Protein AF-A0A954EWL5-F1 (afdb_monomer_lite)

Structure (mmCIF, N/CA/C/O backbone):
data_AF-A0A954EWL5-F1
#
_entry.id   AF-A0A954EWL5-F1
#
loop_
_atom_site.group_PDB
_atom_site.id
_atom_site.type_symbol
_atom_site.label_atom_id
_atom_site.label_alt_id
_atom_site.label_comp_id
_atom_site.label_asym_id
_atom_site.label_entity_id
_atom_site.label_seq_id
_atom_site.pdbx_PDB_ins_code
_atom_site.Cartn_x
_atom_site.Cartn_y
_atom_site.Cartn_z
_atom_site.occupancy
_atom_site.B_iso_or_equiv
_atom_site.auth_seq_id
_atom_site.auth_comp_id
_atom_site.auth_asym_id
_atom_site.auth_atom_id
_atom_site.pdbx_PDB_model_num
ATOM 1 N N . MET A 1 1 ? 33.606 3.232 67.468 1.00 38.31 1 MET A N 1
ATOM 2 C CA . MET A 1 1 ? 33.452 1.961 66.726 1.00 38.31 1 MET A CA 1
ATOM 3 C C . MET A 1 1 ? 32.359 2.188 65.695 1.00 38.31 1 MET A C 1
ATOM 5 O O . MET A 1 1 ? 31.249 2.487 66.095 1.00 38.31 1 MET A O 1
ATOM 9 N N . SER A 1 2 ? 32.709 2.458 64.433 1.00 36.97 2 SER A N 1
ATOM 10 C CA . SER A 1 2 ? 32.830 1.455 63.351 1.00 36.97 2 SER A CA 1
ATOM 11 C C . SER A 1 2 ? 31.542 0.615 63.267 1.00 36.97 2 SER A C 1
ATOM 13 O O . SER A 1 2 ? 31.191 -0.021 64.249 1.00 36.97 2 SER A O 1
ATOM 15 N N . VAL A 1 3 ? 30.771 0.574 62.179 1.00 39.38 3 VAL A N 1
ATOM 16 C CA . VAL A 1 3 ? 31.212 0.419 60.788 1.00 39.38 3 VAL A CA 1
ATOM 17 C C . VAL A 1 3 ? 30.106 0.894 59.829 1.00 39.38 3 VAL A C 1
ATOM 19 O O . VAL A 1 3 ? 28.942 0.526 59.979 1.00 39.38 3 VAL A O 1
ATOM 22 N N . PHE A 1 4 ? 30.490 1.680 58.822 1.00 39.47 4 PHE A N 1
ATOM 23 C CA . PHE A 1 4 ? 29.713 1.992 57.619 1.00 39.47 4 PHE A CA 1
ATOM 24 C C . PHE A 1 4 ? 29.451 0.699 56.825 1.00 39.47 4 PHE A C 1
ATOM 26 O O . PHE A 1 4 ? 30.395 -0.015 56.489 1.00 39.47 4 PHE A O 1
ATOM 33 N N . ARG A 1 5 ? 28.193 0.394 56.484 1.00 40.47 5 ARG A N 1
ATOM 34 C CA . ARG A 1 5 ? 27.853 -0.675 55.530 1.00 40.47 5 ARG A CA 1
ATOM 35 C C . ARG A 1 5 ? 27.590 -0.064 54.155 1.00 40.47 5 ARG A C 1
ATOM 37 O O . ARG A 1 5 ? 26.497 0.410 53.874 1.00 40.47 5 ARG A O 1
ATOM 44 N N . PHE A 1 6 ? 28.626 -0.079 53.319 1.00 37.81 6 PHE A N 1
ATOM 45 C CA . PHE A 1 6 ? 28.537 0.110 51.873 1.00 37.81 6 PHE A CA 1
ATOM 46 C C . PHE A 1 6 ? 27.836 -1.112 51.264 1.00 37.81 6 PHE A C 1
ATOM 48 O O . PHE A 1 6 ? 28.358 -2.223 51.348 1.00 37.81 6 PHE A O 1
ATOM 55 N N . LEU A 1 7 ? 26.660 -0.920 50.666 1.00 38.25 7 LEU A N 1
ATOM 56 C CA . LEU A 1 7 ? 26.010 -1.943 49.851 1.00 38.25 7 LEU A CA 1
ATOM 57 C C . LEU A 1 7 ? 26.404 -1.695 48.389 1.00 38.25 7 LEU A C 1
ATOM 59 O O . LEU A 1 7 ? 25.938 -0.756 47.748 1.00 38.25 7 LEU A O 1
ATOM 63 N N . LEU A 1 8 ? 27.336 -2.512 47.905 1.00 35.00 8 LEU A N 1
ATOM 64 C CA . LEU A 1 8 ? 27.836 -2.528 46.535 1.00 35.00 8 LEU A CA 1
ATOM 65 C C . LEU A 1 8 ? 26.729 -3.057 45.604 1.00 35.00 8 LEU A C 1
ATOM 67 O O . LEU A 1 8 ? 26.468 -4.258 45.567 1.00 35.00 8 LEU A O 1
ATOM 71 N N . ALA A 1 9 ? 26.061 -2.172 44.866 1.00 39.56 9 ALA A N 1
ATOM 72 C CA . ALA A 1 9 ? 25.123 -2.557 43.815 1.00 39.56 9 ALA A CA 1
ATOM 73 C C . ALA A 1 9 ? 25.903 -2.994 42.563 1.00 39.56 9 ALA A C 1
ATOM 75 O O . ALA A 1 9 ? 26.303 -2.175 41.737 1.00 39.56 9 ALA A O 1
ATOM 76 N N . LEU A 1 10 ? 26.136 -4.301 42.433 1.00 36.88 10 LEU A N 1
ATOM 77 C CA . LEU A 1 10 ? 26.653 -4.925 41.219 1.00 36.88 10 LEU A CA 1
ATOM 78 C C . LEU A 1 10 ? 25.498 -5.047 40.208 1.00 36.88 10 LEU A C 1
ATOM 80 O O . LEU A 1 10 ? 24.763 -6.032 40.217 1.00 36.88 10 LEU A O 1
ATOM 84 N N . THR A 1 11 ? 25.296 -4.037 39.360 1.00 38.88 11 THR A N 1
ATOM 85 C CA . THR A 1 11 ? 24.402 -4.163 38.198 1.00 38.88 11 THR A CA 1
ATOM 86 C C . THR A 1 11 ? 25.227 -4.556 36.981 1.00 38.88 11 THR A C 1
ATOM 88 O O . THR A 1 11 ? 26.108 -3.838 36.515 1.00 38.88 11 THR A O 1
ATOM 91 N N . VAL A 1 12 ? 24.973 -5.780 36.528 1.00 39.38 12 VAL A N 1
ATOM 92 C CA . VAL A 1 12 ? 25.572 -6.391 35.349 1.00 39.38 12 VAL A CA 1
ATOM 93 C C . VAL A 1 12 ? 25.108 -5.630 34.107 1.00 39.38 12 VAL A C 1
ATOM 95 O O . VAL A 1 12 ? 23.917 -5.447 33.872 1.00 39.38 12 VAL A O 1
ATOM 98 N N . VAL A 1 13 ? 26.089 -5.190 33.326 1.00 39.03 13 VAL A N 1
ATOM 99 C CA . VAL A 1 13 ? 25.951 -4.573 32.008 1.00 39.03 13 VAL A CA 1
ATOM 100 C C . VAL A 1 13 ? 25.242 -5.546 31.062 1.00 39.03 13 VAL A C 1
ATOM 102 O O . VAL A 1 13 ? 25.772 -6.616 30.771 1.00 39.03 13 VAL A O 1
ATOM 105 N N . VAL A 1 14 ? 24.069 -5.170 30.546 1.00 39.41 14 VAL A N 1
ATOM 106 C CA . VAL A 1 14 ? 23.468 -5.816 29.371 1.00 39.41 14 VAL A CA 1
ATOM 107 C C . VAL A 1 14 ? 23.827 -4.956 28.160 1.00 39.41 14 VAL A C 1
ATOM 109 O O . VAL A 1 14 ? 23.286 -3.856 28.028 1.00 39.41 14 VAL A O 1
ATOM 112 N N . PRO A 1 15 ? 24.746 -5.385 27.279 1.00 39.69 15 PRO A N 1
ATOM 113 C CA . PRO A 1 15 ? 24.968 -4.667 26.039 1.00 39.69 15 PRO A CA 1
ATOM 114 C C . PRO A 1 15 ? 23.748 -4.886 25.140 1.00 39.69 15 PRO A C 1
ATOM 116 O O . PRO A 1 15 ? 23.416 -6.011 24.771 1.00 39.69 15 PRO A O 1
ATOM 119 N N . VAL A 1 16 ? 23.072 -3.791 24.798 1.00 42.00 16 VAL A N 1
ATOM 120 C CA . VAL A 1 16 ? 22.072 -3.745 23.730 1.00 42.00 16 VAL A CA 1
ATOM 121 C C . VAL A 1 16 ? 22.793 -4.073 22.427 1.00 42.00 16 VAL A C 1
ATOM 123 O O . VAL A 1 16 ? 23.507 -3.244 21.865 1.00 42.00 16 VAL A O 1
ATOM 126 N N . ILE A 1 17 ? 22.635 -5.305 21.953 1.00 39.88 17 ILE A N 1
ATOM 127 C CA . ILE A 1 17 ? 23.117 -5.717 20.639 1.00 39.88 17 ILE A CA 1
ATOM 128 C C . ILE A 1 17 ? 22.104 -5.200 19.610 1.00 39.88 17 ILE A C 1
ATOM 130 O O . ILE A 1 17 ? 21.163 -5.894 19.240 1.00 39.88 17 ILE A O 1
ATOM 134 N N . HIS A 1 18 ? 22.285 -3.962 19.146 1.00 40.22 18 HIS A N 1
ATOM 135 C CA . HIS A 1 18 ? 21.709 -3.532 17.873 1.00 40.22 18 HIS A CA 1
ATOM 136 C C . HIS A 1 18 ? 22.476 -4.256 16.758 1.00 40.22 18 HIS A C 1
ATOM 138 O O . HIS A 1 18 ? 23.594 -3.886 16.409 1.00 40.22 18 HIS A O 1
ATOM 144 N N . SER A 1 19 ? 21.902 -5.339 16.236 1.00 43.75 19 SER A N 1
ATOM 145 C CA . SER A 1 19 ? 22.388 -6.029 15.039 1.00 43.75 19 SER A CA 1
ATOM 146 C C . SER A 1 19 ? 21.340 -5.935 13.940 1.00 43.75 19 SER A C 1
ATOM 148 O O . SER A 1 19 ? 20.528 -6.832 13.757 1.00 43.75 19 SER A O 1
ATOM 150 N N . SER A 1 20 ? 21.397 -4.850 13.177 1.00 42.56 20 SER A N 1
ATOM 151 C CA . SER A 1 20 ? 20.846 -4.771 11.824 1.00 42.56 20 SER A CA 1
ATOM 152 C C . SER A 1 20 ? 21.977 -4.464 10.848 1.00 42.56 20 SER A C 1
ATOM 154 O O . SER A 1 20 ? 21.928 -3.544 10.040 1.00 42.56 20 SER A O 1
ATOM 156 N N . ASN A 1 21 ? 23.015 -5.303 10.885 1.00 39.09 21 ASN A N 1
ATOM 157 C CA . ASN A 1 21 ? 23.782 -5.547 9.676 1.00 39.09 21 ASN A CA 1
ATOM 158 C C . ASN A 1 21 ? 22.852 -6.310 8.730 1.00 39.09 21 ASN A C 1
ATOM 160 O O . ASN A 1 21 ? 22.846 -7.542 8.716 1.00 39.09 21 ASN A O 1
ATOM 164 N N . VAL A 1 22 ? 22.084 -5.591 7.907 1.00 44.62 22 VAL A N 1
ATOM 165 C CA . VAL A 1 22 ? 21.745 -6.122 6.587 1.00 44.62 22 VAL A CA 1
ATOM 166 C C . VAL A 1 22 ? 23.073 -6.164 5.852 1.00 44.62 22 VAL A C 1
ATOM 168 O O . VAL A 1 22 ? 23.469 -5.246 5.138 1.00 44.62 22 VAL A O 1
ATOM 171 N N . ALA A 1 23 ? 23.820 -7.235 6.113 1.00 35.97 23 ALA A N 1
ATOM 172 C CA . ALA A 1 23 ? 24.853 -7.675 5.221 1.00 35.97 23 ALA A CA 1
ATOM 173 C C . ALA A 1 23 ? 24.125 -7.897 3.901 1.00 35.97 23 ALA A C 1
ATOM 175 O O . ALA A 1 23 ? 23.477 -8.924 3.695 1.00 35.97 23 ALA A O 1
ATOM 176 N N . VAL A 1 24 ? 24.205 -6.903 3.011 1.00 39.81 24 VAL A N 1
ATOM 177 C CA . VAL A 1 24 ? 24.156 -7.157 1.581 1.00 39.81 24 VAL A CA 1
ATOM 178 C C . VAL A 1 24 ? 25.103 -8.323 1.430 1.00 39.81 24 VAL A C 1
ATOM 180 O O . VAL A 1 24 ? 26.304 -8.172 1.666 1.00 39.81 24 VAL A O 1
ATOM 183 N N . ALA A 1 25 ? 24.547 -9.508 1.185 1.00 40.38 25 ALA A N 1
ATOM 184 C CA . ALA A 1 25 ? 25.331 -10.676 0.892 1.00 40.38 25 ALA A CA 1
ATOM 185 C C . ALA A 1 25 ? 26.077 -10.312 -0.387 1.00 40.38 25 ALA A C 1
ATOM 187 O O . ALA A 1 25 ? 25.602 -10.530 -1.501 1.00 40.38 25 ALA A O 1
ATOM 188 N N . GLN A 1 26 ? 27.253 -9.705 -0.226 1.00 43.16 26 GLN A N 1
ATOM 189 C CA . GLN A 1 26 ? 28.307 -9.793 -1.192 1.00 43.16 26 GLN A CA 1
ATOM 190 C C . GLN A 1 26 ? 28.473 -11.292 -1.305 1.00 43.16 26 GLN A C 1
ATOM 192 O O . GLN A 1 26 ? 29.058 -11.936 -0.432 1.00 43.16 26 GLN A O 1
ATOM 197 N N . ARG A 1 27 ? 27.857 -11.876 -2.339 1.00 39.66 27 ARG A N 1
ATOM 198 C CA . ARG A 1 27 ? 28.294 -13.159 -2.849 1.00 39.66 27 ARG A CA 1
ATOM 199 C C . ARG A 1 27 ? 29.772 -12.935 -3.079 1.00 39.66 27 ARG A C 1
ATOM 201 O O . ARG A 1 27 ? 30.163 -12.355 -4.089 1.00 39.66 27 ARG A O 1
ATOM 208 N N . LYS A 1 28 ? 30.576 -13.332 -2.093 1.00 35.03 28 LYS A N 1
ATOM 209 C CA . LYS A 1 28 ? 31.993 -13.570 -2.247 1.00 35.03 28 LYS A CA 1
ATOM 210 C C . LYS A 1 28 ? 32.006 -14.464 -3.465 1.00 35.03 28 LYS A C 1
ATOM 212 O O . LYS A 1 28 ? 31.509 -15.589 -3.385 1.00 35.03 28 LYS A O 1
ATOM 217 N N . ARG A 1 29 ? 32.382 -13.906 -4.624 1.00 43.81 29 ARG A N 1
ATOM 218 C CA . ARG A 1 29 ? 32.613 -14.691 -5.829 1.00 43.81 29 ARG A CA 1
ATOM 219 C C . ARG A 1 29 ? 33.608 -15.715 -5.342 1.00 43.81 29 ARG A C 1
ATOM 221 O O . ARG A 1 29 ? 34.757 -15.378 -5.070 1.00 43.81 29 ARG A O 1
ATOM 228 N N . GLN A 1 30 ? 33.116 -16.918 -5.085 1.00 42.97 30 GLN A N 1
ATOM 229 C CA . GLN A 1 30 ? 33.975 -18.037 -4.832 1.00 42.97 30 GLN A CA 1
ATOM 230 C C . GLN A 1 30 ? 34.731 -18.145 -6.143 1.00 42.97 30 GLN A C 1
ATOM 232 O O . GLN A 1 30 ? 34.193 -18.598 -7.149 1.00 42.97 30 GLN A O 1
ATOM 237 N N . THR A 1 31 ? 35.971 -17.670 -6.148 1.00 40.66 31 THR A N 1
ATOM 238 C CA . THR A 1 31 ? 37.003 -18.082 -7.090 1.00 40.66 31 THR A CA 1
ATOM 239 C C . THR A 1 31 ? 37.344 -19.542 -6.787 1.00 40.66 31 THR A C 1
ATOM 241 O O . THR A 1 31 ? 38.492 -19.909 -6.579 1.00 40.66 31 THR A O 1
ATOM 244 N N . GLY A 1 32 ? 36.315 -20.388 -6.708 1.00 38.72 32 GLY A N 1
ATOM 245 C CA . GLY A 1 32 ? 36.441 -21.801 -6.954 1.00 38.72 32 GLY A CA 1
ATOM 246 C C . GLY A 1 32 ? 36.646 -21.893 -8.449 1.00 38.72 32 GLY A C 1
ATOM 247 O O . GLY A 1 32 ? 35.779 -21.489 -9.224 1.00 38.72 32 GLY A O 1
ATOM 248 N N . GLN A 1 33 ? 37.831 -22.336 -8.846 1.00 51.81 33 GLN A N 1
ATOM 249 C CA . GLN A 1 33 ? 38.104 -22.742 -10.210 1.00 51.81 33 GLN A CA 1
ATOM 250 C C . GLN A 1 33 ? 37.061 -23.801 -10.577 1.00 51.81 33 GLN A C 1
ATOM 252 O O . GLN A 1 33 ? 37.210 -24.975 -10.250 1.00 51.81 33 GLN A O 1
ATOM 257 N N . SER A 1 34 ? 35.965 -23.384 -11.212 1.00 43.47 34 SER A N 1
ATOM 258 C CA . SER A 1 34 ? 35.072 -24.320 -11.869 1.00 43.47 34 SER A CA 1
ATOM 259 C C . SER A 1 34 ? 35.822 -24.753 -13.116 1.00 43.47 34 SER A C 1
ATOM 261 O O . SER A 1 34 ? 35.790 -24.095 -14.155 1.00 43.47 34 SER A O 1
ATOM 263 N N . GLN A 1 35 ? 36.619 -25.806 -12.957 1.00 57.75 35 GLN A N 1
ATOM 264 C CA . GLN A 1 35 ? 37.215 -26.529 -14.061 1.00 57.75 35 GLN A CA 1
ATOM 265 C C . GLN A 1 35 ? 36.080 -27.163 -14.863 1.00 57.75 35 GLN A C 1
ATOM 267 O O . GLN A 1 35 ? 35.727 -28.324 -14.694 1.00 57.75 35 GLN A O 1
ATOM 272 N N . VAL A 1 36 ? 35.498 -26.371 -15.753 1.00 51.56 36 VAL A N 1
ATOM 273 C CA . VAL A 1 36 ? 34.835 -26.871 -16.946 1.00 51.56 36 VAL A CA 1
ATOM 274 C C . VAL A 1 36 ? 35.488 -26.157 -18.117 1.00 51.56 36 VAL A C 1
ATOM 276 O O . VAL A 1 36 ? 34.883 -25.349 -18.813 1.00 51.56 36 VAL A O 1
ATOM 279 N N . ALA A 1 37 ? 36.759 -26.476 -18.356 1.00 57.00 37 ALA A N 1
ATOM 280 C CA . ALA A 1 37 ? 37.311 -26.358 -19.695 1.00 57.00 37 ALA A CA 1
ATOM 281 C C . ALA A 1 37 ? 36.684 -27.469 -20.558 1.00 57.00 37 ALA A C 1
ATOM 283 O O . ALA A 1 37 ? 37.342 -28.432 -20.933 1.00 57.00 37 ALA A O 1
ATOM 284 N N . LYS A 1 38 ? 35.375 -27.388 -20.826 1.00 60.81 38 LYS A N 1
ATOM 285 C CA . LYS A 1 38 ? 34.765 -28.154 -21.915 1.00 60.81 38 LYS A CA 1
ATOM 286 C C . LYS A 1 38 ? 34.811 -27.270 -23.144 1.00 60.81 38 LYS A C 1
ATOM 288 O O . LYS A 1 38 ? 33.889 -26.496 -23.346 1.00 60.81 38 LYS A O 1
ATOM 293 N N . ASN A 1 39 ? 35.915 -27.372 -23.886 1.00 65.19 39 ASN A N 1
ATOM 294 C CA . ASN A 1 39 ? 36.084 -26.950 -25.280 1.00 65.19 39 ASN A CA 1
ATOM 295 C C . ASN A 1 39 ? 35.117 -25.845 -25.728 1.00 65.19 39 ASN A C 1
ATOM 297 O O . ASN A 1 39 ? 34.190 -26.096 -26.497 1.00 65.19 39 ASN A O 1
ATOM 301 N N . LEU A 1 40 ? 35.327 -24.627 -25.226 1.00 64.25 40 LEU A N 1
ATOM 302 C CA . LEU A 1 40 ? 34.698 -23.462 -25.834 1.00 64.25 40 LEU A CA 1
ATOM 303 C C . LEU A 1 40 ? 35.391 -23.215 -27.186 1.00 64.25 40 LEU A C 1
ATOM 305 O O . LEU A 1 40 ? 36.623 -23.248 -27.233 1.00 64.25 40 LEU A O 1
ATOM 309 N N . PRO A 1 41 ? 34.638 -22.995 -28.277 1.00 70.62 41 PRO A N 1
ATOM 310 C CA . PRO A 1 41 ? 35.222 -22.634 -29.564 1.00 70.62 41 PRO A CA 1
ATOM 311 C C . PRO A 1 41 ? 35.959 -21.289 -29.468 1.00 70.62 41 PRO A C 1
ATOM 313 O O . PRO A 1 41 ? 35.546 -20.398 -28.726 1.00 70.62 41 PRO A O 1
ATOM 316 N N . ASP A 1 42 ? 37.062 -21.151 -30.205 1.00 74.12 42 ASP A N 1
ATOM 317 C CA . ASP A 1 42 ? 37.849 -19.916 -30.273 1.00 74.12 42 ASP A CA 1
ATOM 318 C C . ASP A 1 42 ? 37.075 -18.847 -31.067 1.00 74.12 42 ASP A C 1
ATOM 320 O O . ASP A 1 42 ? 36.631 -19.107 -32.182 1.00 74.12 42 ASP A O 1
ATOM 324 N N . LEU A 1 43 ? 36.869 -17.658 -30.487 1.00 76.00 43 LEU A N 1
ATOM 325 C CA . LEU A 1 43 ? 35.977 -16.611 -31.020 1.00 76.00 43 LEU A CA 1
ATOM 326 C C . LEU A 1 43 ? 36.766 -15.416 -31.570 1.00 76.00 43 LEU A C 1
ATOM 328 O O . LEU A 1 43 ? 36.563 -14.270 -31.149 1.00 76.00 43 LEU A O 1
ATOM 332 N N . LYS A 1 44 ? 37.705 -15.681 -32.480 1.00 79.62 44 LYS A N 1
ATOM 333 C CA . LYS A 1 44 ? 38.584 -14.648 -33.053 1.00 79.62 44 LYS A CA 1
ATOM 334 C C . LYS A 1 44 ? 37.871 -13.791 -34.088 1.00 79.62 44 LYS A C 1
ATOM 336 O O . LYS A 1 44 ? 38.115 -12.586 -34.145 1.00 79.62 44 LYS A O 1
ATOM 341 N N . THR A 1 45 ? 36.978 -14.388 -34.872 1.00 88.88 45 THR A N 1
ATOM 342 C CA . THR A 1 45 ? 36.270 -13.690 -35.948 1.00 88.88 45 THR A CA 1
ATOM 343 C C . THR A 1 45 ? 34.831 -13.322 -35.549 1.00 88.88 45 THR A C 1
ATOM 345 O O . THR A 1 45 ? 34.253 -13.930 -34.638 1.00 88.88 45 THR A O 1
ATOM 348 N N . PRO A 1 46 ? 34.221 -12.296 -36.174 1.00 82.75 46 PRO A N 1
ATOM 349 C CA . PRO A 1 46 ? 32.789 -12.018 -36.039 1.00 82.75 46 PRO A CA 1
ATOM 350 C C . PRO A 1 46 ? 31.903 -13.226 -36.382 1.00 82.75 46 PRO A C 1
ATOM 352 O O . PRO A 1 46 ? 30.870 -13.437 -35.747 1.00 82.75 46 PRO A O 1
ATOM 355 N N . GLU A 1 47 ? 32.326 -14.046 -37.337 1.00 84.25 47 GLU A N 1
ATOM 356 C CA . GLU A 1 47 ? 31.620 -15.235 -37.807 1.00 84.25 47 GLU A CA 1
ATOM 357 C C . GLU A 1 47 ? 31.584 -16.325 -36.730 1.00 84.25 47 GLU A C 1
ATOM 359 O O . GLU A 1 47 ? 30.527 -16.909 -36.474 1.00 84.25 47 GLU A O 1
ATOM 364 N N . ASP A 1 48 ? 32.700 -16.539 -36.029 1.00 84.56 48 ASP A N 1
ATOM 365 C CA . ASP A 1 48 ? 32.784 -17.493 -34.916 1.00 84.56 48 ASP A CA 1
ATOM 366 C C . ASP A 1 48 ? 31.826 -17.105 -33.786 1.00 84.56 48 ASP A C 1
ATOM 368 O O . ASP A 1 48 ? 31.149 -17.955 -33.202 1.00 84.56 48 ASP A O 1
ATOM 372 N N . LYS A 1 49 ? 31.701 -15.799 -33.514 1.00 82.62 49 LYS A N 1
ATOM 373 C CA . LYS A 1 49 ? 30.746 -15.272 -32.528 1.00 82.62 49 LYS A CA 1
ATOM 374 C C . LYS A 1 49 ? 29.310 -15.566 -32.944 1.00 82.62 49 LYS A C 1
ATOM 376 O O . LYS A 1 49 ? 28.524 -16.007 -32.111 1.00 82.62 49 LYS A O 1
ATOM 381 N N . MET A 1 50 ? 28.970 -15.375 -34.218 1.00 83.88 50 MET A N 1
ATOM 382 C CA . MET A 1 50 ? 27.631 -15.676 -34.732 1.00 83.88 50 MET A CA 1
ATOM 383 C C . MET A 1 50 ? 27.310 -17.172 -34.651 1.00 83.88 50 MET A C 1
ATOM 385 O O . MET A 1 50 ? 26.222 -17.540 -34.210 1.00 83.88 50 MET A O 1
ATOM 389 N N . ARG A 1 51 ? 28.270 -18.041 -34.988 1.00 84.69 51 ARG A N 1
ATOM 390 C CA . ARG A 1 51 ? 28.135 -19.501 -34.859 1.00 84.69 51 ARG A CA 1
ATOM 391 C C . ARG A 1 51 ? 27.976 -19.954 -33.415 1.00 84.69 51 ARG A C 1
ATOM 393 O O . ARG A 1 51 ? 27.185 -20.847 -33.123 1.00 84.69 51 ARG A O 1
ATOM 400 N N . PHE A 1 52 ? 28.697 -19.323 -32.501 1.00 83.62 52 PHE A N 1
ATOM 401 C CA . PHE A 1 52 ? 28.576 -19.610 -31.081 1.00 83.62 52 PHE A CA 1
ATOM 402 C C . PHE A 1 52 ? 27.236 -19.137 -30.508 1.00 83.62 52 PHE A C 1
ATOM 404 O O . PHE A 1 52 ? 26.603 -19.874 -29.756 1.00 83.62 52 PHE A O 1
ATOM 411 N N . LEU A 1 53 ? 26.752 -17.960 -30.916 1.00 83.56 53 LEU A N 1
ATOM 412 C CA . LEU A 1 53 ? 25.409 -17.485 -30.568 1.00 83.56 53 LEU A CA 1
ATOM 413 C C . LEU A 1 53 ? 24.319 -18.420 -31.103 1.00 83.56 53 LEU A C 1
ATOM 415 O O . LEU A 1 53 ? 23.349 -18.696 -30.400 1.00 83.56 53 LEU A O 1
ATOM 419 N N . GLU A 1 54 ? 24.492 -18.937 -32.318 1.00 82.44 54 GLU A N 1
ATOM 420 C CA . GLU A 1 54 ? 23.606 -19.935 -32.914 1.00 82.44 54 GLU A CA 1
ATOM 421 C C . GLU A 1 54 ? 23.601 -21.236 -32.088 1.00 82.44 54 GLU A C 1
ATOM 423 O O . GLU A 1 54 ? 22.537 -21.699 -31.676 1.00 82.44 54 GLU A O 1
ATOM 428 N N . MET A 1 55 ? 24.777 -21.772 -31.743 1.00 83.31 55 MET A N 1
ATOM 429 C CA . MET A 1 55 ? 24.924 -22.960 -30.889 1.00 83.31 55 MET A CA 1
ATOM 430 C C . MET A 1 55 ? 24.265 -22.773 -29.518 1.00 83.31 55 MET A C 1
ATOM 432 O O . MET A 1 55 ? 23.498 -23.624 -29.065 1.00 83.31 55 MET A O 1
ATOM 436 N N . ILE A 1 56 ? 24.521 -21.632 -28.878 1.00 82.56 56 ILE A N 1
ATOM 437 C CA . ILE A 1 56 ? 23.917 -21.254 -27.605 1.00 82.56 56 ILE A CA 1
ATOM 438 C C . ILE A 1 56 ? 22.388 -21.229 -27.729 1.00 82.56 56 ILE A C 1
ATOM 440 O O . ILE A 1 56 ? 21.704 -21.849 -26.914 1.00 82.56 56 ILE A O 1
ATOM 444 N N . ARG A 1 57 ? 21.850 -20.576 -28.768 1.00 79.50 57 ARG A N 1
ATOM 445 C CA . ARG A 1 57 ? 20.405 -20.476 -29.024 1.00 79.50 57 ARG A CA 1
ATOM 446 C C . ARG A 1 57 ? 19.746 -21.849 -29.164 1.00 79.50 57 ARG A C 1
ATOM 448 O O . ARG A 1 57 ? 18.649 -22.028 -28.644 1.00 79.50 57 ARG A O 1
ATOM 455 N N . TYR A 1 58 ? 20.404 -22.801 -29.826 1.00 80.44 58 TYR A N 1
ATOM 456 C CA . TYR A 1 58 ? 19.905 -24.175 -29.963 1.00 80.44 58 TYR A CA 1
ATOM 457 C C . TYR A 1 58 ? 20.024 -24.998 -28.673 1.00 80.44 58 TYR A C 1
ATOM 459 O O . TYR A 1 58 ? 19.185 -25.857 -28.420 1.00 80.44 58 TYR A O 1
ATOM 467 N N . SER A 1 59 ? 21.050 -24.746 -27.855 1.00 80.06 59 SER A N 1
ATOM 468 C CA . SER A 1 59 ? 21.308 -25.502 -26.619 1.00 80.06 59 SER A CA 1
ATOM 469 C C . SER A 1 59 ? 20.566 -24.988 -25.384 1.00 80.06 59 SER A C 1
ATOM 471 O O . SER A 1 59 ? 20.531 -25.681 -24.366 1.00 80.06 59 SER A O 1
ATOM 473 N N . PHE A 1 60 ? 19.998 -23.779 -25.434 1.00 71.25 60 PHE A N 1
ATOM 474 C CA . PHE A 1 60 ? 19.303 -23.225 -24.283 1.00 71.25 60 PHE A CA 1
ATOM 475 C C . PHE A 1 60 ? 18.030 -24.032 -24.008 1.00 71.25 60 PHE A C 1
ATOM 477 O O . PHE A 1 60 ? 17.135 -24.066 -24.858 1.00 71.25 60 PHE A O 1
ATOM 484 N N . PRO A 1 61 ? 17.875 -24.631 -22.812 1.00 70.62 61 PRO A N 1
ATOM 485 C CA . PRO A 1 61 ? 16.566 -25.088 -22.396 1.00 70.62 61 PRO A CA 1
ATOM 486 C C . PRO A 1 61 ? 15.677 -23.847 -22.324 1.00 70.62 61 PRO A C 1
ATOM 488 O O . PRO A 1 61 ? 15.895 -22.967 -21.489 1.00 70.62 61 PRO A O 1
ATOM 491 N N . ALA A 1 62 ? 14.691 -23.751 -23.218 1.00 66.38 62 ALA A N 1
ATOM 492 C CA . ALA A 1 62 ? 13.624 -22.774 -23.093 1.00 66.38 62 ALA A CA 1
ATOM 493 C C . ALA A 1 62 ? 12.877 -23.103 -21.798 1.00 66.38 62 ALA A C 1
ATOM 495 O O . ALA A 1 62 ? 11.974 -23.941 -21.772 1.00 66.38 62 ALA A O 1
ATOM 496 N N . MET A 1 63 ? 13.316 -22.497 -20.696 1.00 60.94 63 MET A N 1
ATOM 497 C CA . MET A 1 63 ? 12.664 -22.616 -19.408 1.00 60.94 63 MET A CA 1
ATOM 498 C C . MET A 1 63 ? 11.320 -21.920 -19.575 1.00 60.94 63 MET A C 1
ATOM 500 O O . MET A 1 63 ? 11.224 -20.697 -19.509 1.00 60.94 63 MET A O 1
ATOM 504 N N . ARG A 1 64 ? 10.283 -22.697 -19.904 1.00 59.22 64 ARG A N 1
ATOM 505 C CA . ARG A 1 64 ? 8.915 -22.196 -19.932 1.00 59.22 64 ARG A CA 1
ATOM 506 C C . ARG A 1 64 ? 8.585 -21.808 -18.501 1.00 59.22 64 ARG A C 1
ATOM 508 O O . ARG A 1 64 ? 8.242 -22.670 -17.693 1.00 59.22 64 ARG A O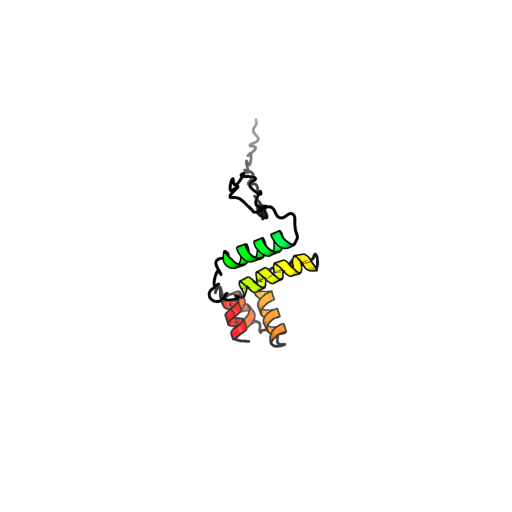 1
ATOM 515 N N . THR A 1 65 ? 8.728 -20.528 -18.176 1.00 63.47 65 THR A N 1
ATOM 516 C CA . THR A 1 65 ? 8.163 -19.989 -16.948 1.00 63.47 65 THR A CA 1
ATOM 517 C C . THR A 1 65 ? 6.656 -20.146 -17.117 1.00 63.47 65 THR A C 1
ATOM 519 O O . THR A 1 65 ? 6.026 -19.534 -17.980 1.00 63.47 65 THR A O 1
ATOM 522 N N . ARG A 1 66 ? 6.065 -21.110 -16.408 1.00 61.66 66 ARG A N 1
ATOM 523 C CA . ARG A 1 66 ? 4.608 -21.229 -16.386 1.00 61.66 66 ARG A CA 1
ATOM 524 C C . ARG A 1 66 ? 4.119 -19.982 -15.672 1.00 61.66 66 ARG A C 1
ATOM 526 O O . ARG A 1 66 ? 4.429 -19.855 -14.497 1.00 61.66 66 ARG A O 1
ATOM 533 N N . GLY A 1 67 ? 3.467 -19.087 -16.418 1.00 63.56 67 GLY A N 1
ATOM 534 C CA . GLY A 1 67 ? 2.823 -17.861 -15.946 1.00 63.56 67 GLY A CA 1
ATOM 535 C C . GLY A 1 67 ? 3.504 -17.247 -14.731 1.00 63.56 67 GLY A C 1
ATOM 536 O O . GLY A 1 67 ? 3.123 -17.562 -13.609 1.00 63.56 67 GLY A O 1
ATOM 537 N N . ALA A 1 68 ? 4.503 -16.387 -14.943 1.00 69.25 68 ALA A N 1
ATOM 538 C CA . ALA A 1 68 ? 4.999 -15.555 -13.856 1.00 69.25 68 ALA A CA 1
ATOM 539 C C . ALA A 1 68 ? 3.828 -14.688 -13.368 1.00 69.25 68 ALA A C 1
ATOM 541 O O . ALA A 1 68 ? 3.470 -13.703 -14.011 1.00 69.25 68 ALA A O 1
ATOM 542 N N . ALA A 1 69 ? 3.170 -15.118 -12.291 1.00 79.25 69 ALA A N 1
ATOM 543 C CA . ALA A 1 69 ? 2.161 -14.324 -11.621 1.00 79.25 69 ALA A CA 1
ATOM 544 C C . ALA A 1 69 ? 2.909 -13.173 -10.960 1.00 79.25 69 ALA A C 1
ATOM 546 O O . ALA A 1 69 ? 3.711 -13.394 -10.058 1.00 79.25 69 ALA A O 1
ATOM 547 N N . TYR A 1 70 ? 2.703 -11.967 -11.475 1.00 85.88 70 TYR A N 1
ATOM 548 C CA . TYR A 1 70 ? 3.282 -10.774 -10.885 1.00 85.88 70 TYR A CA 1
ATOM 549 C C . TYR A 1 70 ? 2.462 -10.433 -9.644 1.00 85.88 70 TYR A C 1
ATOM 551 O O . TYR A 1 70 ? 1.286 -10.085 -9.754 1.00 85.88 70 TYR A O 1
ATOM 559 N N . THR A 1 71 ? 3.048 -10.620 -8.466 1.00 91.12 71 THR A N 1
ATOM 560 C CA . THR A 1 71 ? 2.383 -10.329 -7.194 1.00 91.12 71 THR A CA 1
ATOM 561 C C . THR A 1 71 ? 2.658 -8.890 -6.762 1.00 91.12 71 THR A C 1
ATOM 563 O O . THR A 1 71 ? 3.613 -8.263 -7.225 1.00 91.12 71 THR A O 1
ATOM 566 N N . SER A 1 72 ? 1.867 -8.359 -5.826 1.00 88.69 72 SER A N 1
ATOM 567 C CA . SER A 1 72 ? 2.122 -7.032 -5.242 1.00 88.69 72 SER A CA 1
ATOM 568 C C . SER A 1 72 ? 3.519 -6.939 -4.617 1.00 88.69 72 SER A C 1
ATOM 570 O O . SER A 1 72 ? 4.198 -5.932 -4.764 1.00 88.69 72 SER A O 1
ATOM 572 N N . LYS A 1 73 ? 4.010 -8.035 -4.024 1.00 89.81 73 LYS A N 1
ATOM 573 C CA . LYS A 1 73 ? 5.362 -8.099 -3.457 1.00 89.81 73 LYS A CA 1
ATOM 574 C C . LYS A 1 73 ? 6.456 -7.941 -4.520 1.00 89.81 73 LYS A C 1
ATOM 576 O O . LYS A 1 73 ? 7.477 -7.311 -4.252 1.00 89.81 73 LYS A O 1
ATOM 581 N N . ASP A 1 74 ? 6.257 -8.504 -5.713 1.00 93.00 74 ASP A N 1
ATOM 582 C CA . ASP A 1 74 ? 7.213 -8.364 -6.819 1.00 93.00 74 ASP A CA 1
ATOM 583 C C . ASP A 1 74 ? 7.262 -6.915 -7.320 1.00 93.00 74 ASP A C 1
ATOM 585 O O . ASP A 1 74 ? 8.332 -6.396 -7.650 1.00 93.00 74 ASP A O 1
ATOM 589 N N . LEU A 1 75 ? 6.107 -6.241 -7.329 1.00 91.38 75 LEU A N 1
ATOM 590 C CA . LEU A 1 75 ? 6.005 -4.818 -7.638 1.00 91.38 75 LEU A CA 1
ATOM 591 C C . LEU A 1 75 ? 6.751 -3.962 -6.608 1.00 91.38 75 LEU A C 1
ATOM 593 O O . LEU A 1 75 ? 7.582 -3.145 -7.006 1.00 91.38 75 LEU A O 1
ATOM 597 N N . ASP A 1 76 ? 6.519 -4.186 -5.314 1.00 90.75 76 ASP A N 1
ATOM 598 C CA . ASP A 1 76 ? 7.178 -3.443 -4.233 1.00 90.75 76 ASP A CA 1
ATOM 599 C C . ASP A 1 76 ? 8.705 -3.597 -4.293 1.00 90.75 76 ASP A C 1
ATOM 601 O O . ASP A 1 76 ? 9.442 -2.609 -4.247 1.00 90.75 76 ASP A O 1
ATOM 605 N N . GLN A 1 77 ? 9.196 -4.824 -4.504 1.00 91.38 77 GLN A N 1
ATOM 606 C CA . GLN A 1 77 ? 10.630 -5.094 -4.638 1.00 91.38 77 GLN A CA 1
ATOM 607 C C . GLN A 1 77 ? 11.241 -4.389 -5.861 1.00 91.38 77 GLN A C 1
ATOM 609 O O . GLN A 1 77 ? 12.376 -3.891 -5.809 1.00 91.38 77 GLN A O 1
ATOM 614 N N . ALA A 1 78 ? 10.512 -4.349 -6.981 1.00 92.19 78 ALA A N 1
ATOM 615 C CA . ALA A 1 78 ? 10.948 -3.617 -8.160 1.00 92.19 78 ALA A CA 1
ATOM 616 C C . ALA A 1 78 ? 11.008 -2.110 -7.868 1.00 92.19 78 ALA A C 1
ATOM 618 O O . ALA A 1 78 ? 12.032 -1.484 -8.144 1.00 92.19 78 ALA A O 1
ATOM 619 N N . LEU A 1 79 ? 9.966 -1.536 -7.259 1.00 91.56 79 LEU A N 1
ATOM 620 C CA . LEU A 1 79 ? 9.916 -0.117 -6.899 1.00 91.56 79 LEU A CA 1
ATOM 621 C C . LEU A 1 79 ? 11.070 0.285 -5.980 1.00 91.56 79 LEU A C 1
ATOM 623 O O . LEU A 1 79 ? 11.783 1.240 -6.291 1.00 91.56 79 LEU A O 1
ATOM 627 N N . GLU A 1 80 ? 11.317 -0.471 -4.912 1.00 90.00 80 GLU A N 1
ATOM 628 C CA . GLU A 1 80 ? 12.431 -0.219 -3.994 1.00 90.00 80 GLU A CA 1
ATOM 629 C C . GLU A 1 80 ? 13.780 -0.225 -4.735 1.00 90.00 80 GLU A C 1
ATOM 631 O O . GLU A 1 80 ? 14.624 0.662 -4.555 1.00 90.00 80 GLU A O 1
ATOM 636 N N . THR A 1 81 ? 13.959 -1.177 -5.656 1.00 88.50 81 THR A N 1
ATOM 637 C CA . THR A 1 81 ? 15.165 -1.280 -6.486 1.00 88.50 81 THR A CA 1
ATOM 638 C C . THR A 1 81 ? 15.327 -0.082 -7.425 1.00 88.50 81 THR A C 1
ATOM 640 O O . THR A 1 81 ? 16.440 0.416 -7.599 1.00 88.50 81 THR A O 1
ATOM 643 N N . TYR A 1 82 ? 14.253 0.375 -8.068 1.00 90.12 82 TYR A N 1
ATOM 644 C CA . TYR A 1 82 ? 14.322 1.468 -9.038 1.00 90.12 82 TYR A CA 1
ATOM 645 C C . TYR A 1 82 ? 14.458 2.837 -8.369 1.00 90.12 82 TYR A C 1
ATOM 647 O O . TYR A 1 82 ? 15.301 3.626 -8.799 1.00 90.12 82 TYR A O 1
ATOM 655 N N . VAL A 1 83 ? 13.695 3.114 -7.308 1.00 89.62 83 VAL A N 1
ATOM 656 C CA . VAL A 1 83 ? 13.730 4.402 -6.594 1.00 89.62 83 VAL A CA 1
ATOM 657 C C . VAL A 1 83 ? 15.107 4.636 -5.982 1.00 89.62 83 VAL A C 1
ATOM 659 O O . VAL A 1 83 ? 15.731 5.659 -6.262 1.00 89.62 83 VAL A O 1
ATOM 662 N N . SER A 1 84 ? 15.638 3.650 -5.251 1.00 85.06 84 SER A N 1
ATOM 663 C CA . SER A 1 84 ? 16.965 3.758 -4.629 1.00 85.06 84 SER A CA 1
ATOM 664 C C . SER A 1 84 ? 18.079 4.037 -5.648 1.00 85.06 84 SER A C 1
ATOM 666 O O . SER A 1 84 ? 19.009 4.794 -5.364 1.00 85.06 84 SER A O 1
ATOM 668 N N . ARG A 1 85 ? 17.972 3.480 -6.864 1.00 86.31 85 ARG A N 1
ATOM 669 C CA . ARG A 1 85 ? 18.925 3.714 -7.961 1.00 86.31 85 ARG A CA 1
ATOM 670 C C . ARG A 1 85 ? 18.747 5.072 -8.636 1.00 86.31 85 ARG A C 1
ATOM 672 O O . ARG A 1 85 ? 19.743 5.672 -9.032 1.00 86.31 85 ARG A O 1
ATOM 679 N N . ALA A 1 86 ? 17.508 5.528 -8.816 1.00 88.88 86 ALA A N 1
ATOM 680 C CA . ALA A 1 86 ? 17.197 6.696 -9.635 1.00 88.88 86 ALA A CA 1
ATOM 681 C C . ALA A 1 86 ? 17.327 8.026 -8.879 1.00 88.88 86 ALA A C 1
ATOM 683 O O . ALA A 1 86 ? 17.817 8.998 -9.449 1.00 88.88 86 ALA A O 1
ATOM 684 N N . THR A 1 87 ? 16.902 8.091 -7.614 1.00 85.25 87 THR A N 1
ATOM 685 C CA . THR A 1 87 ? 16.724 9.376 -6.909 1.00 85.25 87 THR A CA 1
ATOM 686 C C . THR A 1 87 ? 17.750 9.639 -5.808 1.00 85.25 87 THR A C 1
ATOM 688 O O . THR A 1 87 ? 17.787 10.743 -5.274 1.00 85.25 87 THR A O 1
ATOM 691 N N . LYS A 1 88 ? 18.604 8.660 -5.465 1.00 84.25 88 LYS A N 1
ATOM 692 C CA . LYS A 1 88 ? 19.481 8.677 -4.269 1.00 84.25 88 LYS A CA 1
ATOM 693 C C . LYS A 1 88 ? 18.721 8.860 -2.943 1.00 84.25 88 LYS A C 1
ATOM 695 O O . LYS A 1 88 ? 19.350 9.053 -1.905 1.00 84.25 88 LYS A O 1
ATOM 700 N N . THR A 1 89 ? 17.392 8.806 -2.964 1.00 84.50 89 THR A N 1
ATOM 701 C CA . THR A 1 89 ? 16.535 8.882 -1.781 1.00 84.50 89 THR A CA 1
ATOM 702 C C . THR A 1 89 ? 16.187 7.458 -1.348 1.00 84.50 89 THR A C 1
ATOM 704 O O . THR A 1 89 ? 15.881 6.631 -2.214 1.00 84.50 89 THR A O 1
ATOM 707 N N . PRO A 1 90 ? 16.245 7.134 -0.044 1.00 83.62 90 PRO A N 1
ATOM 708 C CA . PRO A 1 90 ? 15.774 5.842 0.437 1.00 83.62 90 PRO A CA 1
ATOM 709 C C . PRO A 1 90 ? 14.275 5.680 0.165 1.00 83.62 90 PRO A C 1
ATOM 711 O O . PRO A 1 90 ? 13.534 6.660 0.061 1.00 83.62 90 PRO A O 1
ATOM 714 N N . PHE A 1 91 ? 13.838 4.428 0.045 1.00 86.62 91 PHE A N 1
ATOM 715 C CA . PHE A 1 91 ? 12.417 4.116 -0.038 1.00 86.62 91 PHE A CA 1
ATOM 716 C C . PHE A 1 91 ? 11.729 4.473 1.286 1.00 86.62 91 PHE A C 1
ATOM 718 O O . PHE A 1 91 ? 12.358 4.420 2.344 1.00 86.62 91 PHE A O 1
ATOM 725 N N . SER A 1 92 ? 10.459 4.877 1.225 1.00 88.75 92 SER A N 1
ATOM 726 C CA . SER A 1 92 ? 9.720 5.261 2.431 1.00 88.75 92 SER A CA 1
ATOM 727 C C . SER A 1 92 ? 9.551 4.067 3.363 1.00 88.75 92 SER A C 1
ATOM 729 O O . SER A 1 92 ? 9.259 2.959 2.916 1.00 88.75 92 SER A O 1
ATOM 731 N N . GLU A 1 93 ? 9.664 4.318 4.665 1.00 90.25 93 GLU A N 1
ATOM 732 C CA . GLU A 1 93 ? 9.328 3.324 5.679 1.00 90.25 93 GLU A CA 1
ATOM 733 C C . GLU A 1 93 ? 7.819 3.040 5.690 1.00 90.25 93 GLU A C 1
ATOM 735 O O . GLU A 1 93 ? 7.004 3.841 5.213 1.00 90.25 93 GLU A O 1
ATOM 740 N N . LEU A 1 94 ? 7.453 1.882 6.245 1.00 91.31 94 LEU A N 1
ATOM 741 C CA . LEU A 1 94 ? 6.060 1.525 6.480 1.00 91.31 94 LEU A CA 1
ATOM 742 C C . LEU A 1 94 ? 5.461 2.433 7.554 1.00 91.31 94 LEU A C 1
ATOM 744 O O . LEU A 1 94 ? 6.006 2.570 8.646 1.00 91.31 94 LEU A O 1
ATOM 748 N N . ILE A 1 95 ? 4.301 3.003 7.245 1.00 95.88 95 IL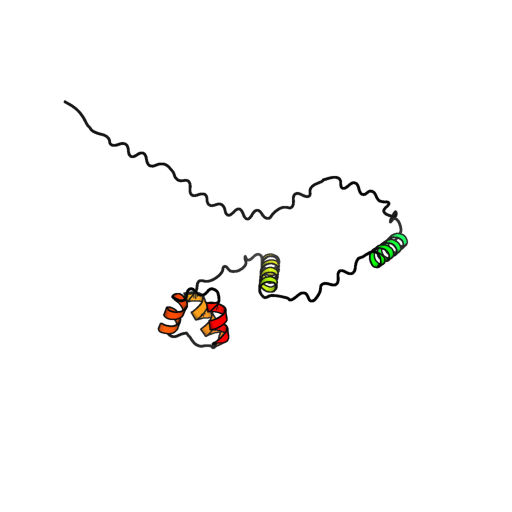E A N 1
ATOM 749 C CA . ILE A 1 95 ? 3.539 3.832 8.179 1.00 95.88 95 ILE A CA 1
ATOM 750 C C . ILE A 1 95 ? 2.742 2.977 9.169 1.00 95.88 95 ILE A C 1
ATOM 752 O O . ILE A 1 95 ? 2.346 1.844 8.863 1.00 95.88 95 ILE A O 1
ATOM 756 N N . ASP A 1 96 ? 2.468 3.547 10.339 1.00 97.00 96 ASP A N 1
ATOM 757 C CA . ASP A 1 96 ? 1.607 2.964 11.365 1.00 97.00 96 ASP A CA 1
ATOM 758 C C . ASP A 1 96 ? 0.125 2.940 10.939 1.00 97.00 96 ASP A C 1
ATOM 760 O O . ASP A 1 96 ? -0.269 3.516 9.922 1.00 97.00 96 ASP A O 1
ATOM 764 N N . ASP A 1 97 ? -0.704 2.241 11.714 1.00 97.69 97 ASP A N 1
ATOM 765 C CA . ASP A 1 97 ? -2.120 2.048 11.398 1.00 97.69 97 ASP A CA 1
ATOM 766 C C . ASP A 1 97 ? -2.962 3.327 11.518 1.00 97.69 97 ASP A C 1
ATOM 768 O O . ASP A 1 97 ? -3.894 3.500 10.732 1.00 97.69 97 ASP A O 1
ATOM 772 N N . GLU A 1 98 ? -2.637 4.240 12.440 1.00 97.44 98 GLU A N 1
ATOM 773 C CA . GLU A 1 98 ? -3.358 5.512 12.591 1.00 97.44 98 GLU A CA 1
ATOM 774 C C . GLU A 1 98 ? -3.112 6.415 11.383 1.00 97.44 98 GLU A C 1
ATOM 776 O O . GLU A 1 98 ? -4.046 7.004 10.827 1.00 97.44 98 GLU A O 1
ATOM 781 N N . THR A 1 99 ? -1.856 6.500 10.944 1.00 97.81 99 THR A N 1
ATOM 782 C CA . THR A 1 99 ? -1.476 7.247 9.743 1.00 97.81 99 THR A CA 1
ATOM 783 C C . THR A 1 99 ? -2.058 6.596 8.488 1.00 97.81 99 THR A C 1
ATOM 785 O O . THR A 1 99 ? -2.559 7.302 7.608 1.00 97.81 99 THR A O 1
ATOM 788 N N . PHE A 1 100 ? -2.049 5.260 8.412 1.00 97.88 100 PHE A N 1
ATOM 789 C CA . PHE A 1 100 ? -2.572 4.512 7.270 1.00 97.88 100 PHE A CA 1
ATOM 790 C C . PHE A 1 100 ? -4.053 4.798 7.016 1.00 97.88 100 PHE A C 1
ATOM 792 O O . PHE A 1 100 ? -4.387 5.244 5.920 1.00 97.88 100 PHE A O 1
ATOM 799 N N . ILE A 1 101 ? -4.928 4.610 8.014 1.00 98.25 101 ILE A N 1
ATOM 800 C CA . ILE A 1 101 ? -6.379 4.784 7.818 1.00 98.25 101 ILE A CA 1
ATOM 801 C C . ILE A 1 101 ? -6.739 6.215 7.405 1.00 98.25 101 ILE A C 1
ATOM 803 O O . ILE A 1 101 ? -7.594 6.415 6.543 1.00 98.25 101 ILE A O 1
ATOM 807 N N . ARG A 1 102 ? -6.055 7.222 7.963 1.00 97.69 102 ARG A N 1
ATOM 808 C CA . ARG A 1 102 ? -6.281 8.630 7.604 1.00 97.69 102 ARG A CA 1
ATOM 809 C C . ARG A 1 102 ? -5.895 8.913 6.156 1.00 97.69 102 ARG A C 1
ATOM 811 O O . ARG A 1 102 ? -6.655 9.575 5.457 1.00 97.69 102 ARG A O 1
ATOM 818 N N . ARG A 1 103 ? -4.733 8.419 5.711 1.00 97.44 103 ARG A N 1
ATOM 819 C CA . ARG A 1 103 ? -4.233 8.661 4.350 1.00 97.44 103 ARG A CA 1
ATOM 820 C C . ARG A 1 103 ? -5.016 7.893 3.309 1.00 97.44 103 ARG A C 1
ATOM 822 O O . ARG A 1 103 ? -5.443 8.504 2.345 1.00 97.44 103 ARG A O 1
ATOM 829 N N . VAL A 1 104 ? -5.263 6.601 3.517 1.00 97.50 104 VAL A N 1
ATOM 830 C CA . VAL A 1 104 ? -5.991 5.802 2.525 1.00 97.50 104 VAL A CA 1
ATOM 831 C C . VAL A 1 104 ? -7.414 6.327 2.328 1.00 97.50 104 VAL A C 1
ATOM 833 O O . VAL A 1 104 ? -7.832 6.499 1.191 1.00 97.50 104 VAL A O 1
ATOM 836 N N . SER A 1 105 ? -8.112 6.701 3.407 1.00 97.88 105 SER A N 1
ATOM 837 C CA . SER A 1 105 ? -9.456 7.282 3.303 1.00 97.88 105 SER A CA 1
ATOM 838 C C . SER A 1 105 ? -9.423 8.621 2.563 1.00 97.88 105 SER A C 1
ATOM 840 O O . SER A 1 105 ? -10.156 8.803 1.593 1.00 97.88 105 SER A O 1
ATOM 842 N N . LEU A 1 106 ? -8.537 9.543 2.964 1.00 97.75 106 LEU A N 1
ATOM 843 C CA . LEU A 1 106 ? -8.460 10.875 2.361 1.00 97.75 106 LEU A CA 1
ATOM 844 C C . LEU A 1 106 ? -8.001 10.825 0.901 1.00 97.75 106 LEU A C 1
ATOM 846 O O . LEU A 1 106 ? -8.584 11.494 0.054 1.00 97.75 106 LEU A O 1
ATOM 850 N N . ASP A 1 107 ? -6.963 10.050 0.604 1.00 97.25 107 ASP A N 1
ATOM 851 C CA . ASP A 1 107 ? -6.336 10.024 -0.714 1.00 97.25 107 ASP A CA 1
ATOM 852 C C . ASP A 1 107 ? -7.184 9.226 -1.724 1.00 97.25 107 ASP A C 1
ATOM 854 O O . ASP A 1 107 ? -7.201 9.581 -2.902 1.00 97.25 107 ASP A O 1
ATOM 858 N N . ALA A 1 108 ? -7.909 8.183 -1.287 1.00 96.88 108 ALA A N 1
ATOM 859 C CA . ALA A 1 108 ? -8.774 7.386 -2.166 1.00 96.88 108 ALA A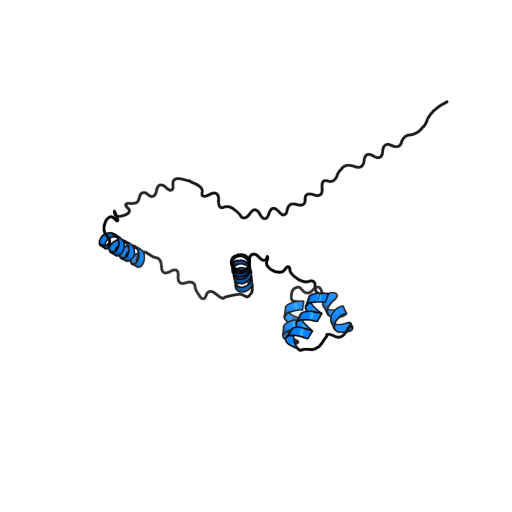 CA 1
ATOM 860 C C . ALA A 1 108 ? -10.189 7.970 -2.320 1.00 96.88 108 ALA A C 1
ATOM 862 O O . ALA A 1 108 ? -10.731 7.962 -3.424 1.00 96.88 108 ALA A O 1
ATOM 863 N N . THR A 1 109 ? -10.785 8.492 -1.241 1.00 96.75 109 THR A N 1
ATOM 864 C CA . THR A 1 109 ? -12.202 8.922 -1.230 1.00 96.75 109 THR A CA 1
ATOM 865 C C . THR A 1 109 ? -12.393 10.434 -1.078 1.00 96.75 109 THR A C 1
ATOM 867 O O . THR A 1 109 ? -13.493 10.948 -1.283 1.00 96.75 109 THR A O 1
ATOM 870 N N . GLY A 1 110 ? -11.348 11.179 -0.703 1.00 97.75 110 GLY A N 1
ATOM 871 C CA . GLY A 1 110 ? -11.450 12.606 -0.380 1.00 97.75 110 GLY A CA 1
ATOM 872 C C . GLY A 1 110 ? -12.080 12.901 0.986 1.00 97.75 110 GLY A C 1
ATOM 873 O O . GLY A 1 110 ? -12.329 14.068 1.287 1.00 97.75 110 GLY A O 1
ATOM 874 N N . GLN A 1 111 ? -12.352 11.882 1.809 1.00 96.50 111 GLN A N 1
ATOM 875 C CA . GLN A 1 111 ? -13.014 12.014 3.110 1.00 96.50 111 GLN A CA 1
ATOM 876 C C . GLN A 1 111 ? -12.118 11.531 4.258 1.00 96.50 111 GLN A C 1
ATOM 878 O O . GLN A 1 111 ? -11.338 10.590 4.121 1.00 96.50 111 GLN A O 1
ATOM 883 N N . ILE A 1 112 ? -12.233 12.184 5.416 1.00 95.88 112 ILE A N 1
ATOM 884 C CA . ILE A 1 112 ? -11.514 11.796 6.638 1.00 95.88 112 ILE A CA 1
ATOM 885 C C . ILE A 1 112 ? -12.360 10.752 7.387 1.00 95.88 112 ILE A C 1
ATOM 887 O O . ILE A 1 112 ? -13.573 10.940 7.496 1.00 95.88 112 ILE A O 1
ATOM 891 N N . PRO A 1 113 ? -11.756 9.674 7.920 1.00 97.19 113 PRO A N 1
ATOM 892 C CA . PRO A 1 113 ? -12.491 8.657 8.661 1.00 97.19 113 PRO A CA 1
ATOM 893 C C . PRO A 1 113 ? -13.012 9.220 9.988 1.00 97.19 113 PRO A C 1
ATOM 895 O O . PRO A 1 113 ? -12.345 10.034 10.634 1.00 97.19 113 PRO A O 1
ATOM 898 N N . ASP A 1 114 ? -14.181 8.750 10.421 1.00 96.88 114 ASP A N 1
ATOM 899 C CA . ASP A 1 114 ? -14.717 9.101 11.736 1.00 96.88 114 ASP A CA 1
ATOM 900 C C . ASP A 1 114 ? -13.873 8.484 12.867 1.00 96.88 114 ASP A C 1
ATOM 902 O O . ASP A 1 114 ? -13.165 7.485 12.692 1.00 96.88 114 ASP A O 1
ATOM 906 N N . ARG A 1 115 ? -13.960 9.073 14.059 1.00 97.62 115 ARG A N 1
ATOM 907 C CA . ARG A 1 115 ? -13.215 8.673 15.252 1.00 97.62 115 ARG A CA 1
ATOM 908 C C . ARG A 1 115 ? -13.377 7.189 15.562 1.00 97.62 115 ARG A C 1
ATOM 910 O O . ARG A 1 115 ? -12.381 6.519 15.833 1.00 97.62 115 ARG A O 1
ATOM 917 N N . ASP A 1 116 ? -14.604 6.682 15.528 1.00 97.88 116 ASP A N 1
ATOM 918 C CA . ASP A 1 116 ? -14.876 5.290 15.885 1.00 97.88 116 ASP A CA 1
ATOM 919 C C . ASP A 1 116 ? -14.301 4.322 14.844 1.00 97.88 116 ASP A C 1
ATOM 921 O O . ASP A 1 116 ? -13.769 3.277 15.213 1.00 97.88 116 ASP A O 1
ATOM 925 N N . ALA A 1 117 ? -14.290 4.701 13.561 1.00 97.00 117 ALA A N 1
ATOM 926 C CA . ALA A 1 117 ? -13.637 3.923 12.511 1.00 97.00 117 ALA A CA 1
ATOM 927 C C . ALA A 1 117 ? -12.121 3.824 12.743 1.00 97.00 117 ALA A C 1
ATOM 929 O O . ALA A 1 117 ? -11.560 2.733 12.656 1.00 97.00 117 ALA A O 1
ATOM 930 N N . ILE A 1 118 ? -11.467 4.931 13.119 1.00 98.06 118 ILE A N 1
ATOM 931 C CA . ILE A 1 118 ? -10.037 4.932 13.468 1.00 98.06 118 ILE A CA 1
ATOM 932 C C . ILE A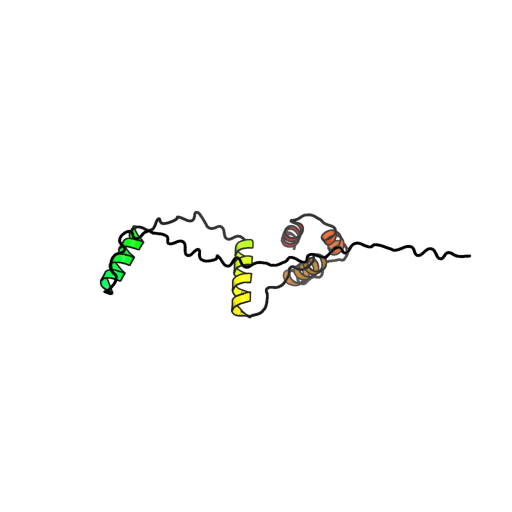 1 118 ? -9.774 4.007 14.659 1.00 98.06 118 ILE A C 1
ATOM 934 O O . ILE A 1 118 ? -8.883 3.164 14.589 1.00 98.06 118 ILE A O 1
ATOM 938 N N . LEU A 1 119 ? -10.541 4.144 15.744 1.00 98.12 119 LEU A N 1
ATOM 939 C CA . LEU A 1 119 ? -10.336 3.346 16.957 1.00 98.12 119 LEU A CA 1
ATOM 940 C C . LEU A 1 119 ? -10.547 1.854 16.706 1.00 98.12 119 LEU A C 1
ATOM 942 O O . LEU A 1 119 ? -9.720 1.042 17.121 1.00 98.12 119 LEU A O 1
ATOM 946 N N . ASN A 1 120 ? -11.622 1.504 16.001 1.00 97.88 120 ASN A N 1
ATOM 947 C CA . ASN A 1 120 ? -11.923 0.122 15.650 1.00 97.88 120 ASN A CA 1
ATOM 948 C C . ASN A 1 120 ? -10.835 -0.461 14.749 1.00 97.88 120 ASN A C 1
ATOM 950 O O . ASN A 1 120 ? -10.361 -1.567 15.003 1.00 97.88 120 ASN A O 1
ATOM 954 N N . PHE A 1 121 ? -10.388 0.303 13.747 1.00 98.25 121 PHE A N 1
ATOM 955 C CA . PHE A 1 121 ? -9.308 -0.123 12.872 1.00 98.25 121 PHE A CA 1
ATOM 956 C C . PHE A 1 121 ? -8.025 -0.350 13.660 1.00 98.25 121 PHE A C 1
ATOM 958 O O . PHE A 1 121 ? -7.471 -1.433 13.585 1.00 98.25 121 PHE A O 1
ATOM 965 N N . VAL A 1 122 ? -7.553 0.608 14.457 1.00 98.06 122 VAL A N 1
ATOM 966 C CA . VAL A 1 122 ? -6.295 0.480 15.218 1.00 98.06 122 VAL A CA 1
ATOM 967 C C . VAL A 1 122 ? -6.343 -0.687 16.212 1.00 98.06 122 VAL A C 1
ATOM 969 O O . VAL A 1 122 ? -5.343 -1.381 16.382 1.00 98.06 122 VAL A O 1
ATOM 972 N N . ALA A 1 123 ? -7.500 -0.946 16.827 1.00 98.19 123 ALA A N 1
ATOM 973 C CA . ALA A 1 123 ? -7.685 -2.061 17.753 1.00 98.19 123 ALA A CA 1
ATOM 974 C C . ALA A 1 123 ? -7.717 -3.442 17.068 1.00 98.19 123 ALA A C 1
ATOM 976 O O . ALA A 1 123 ? -7.415 -4.447 17.721 1.00 98.19 123 ALA A O 1
ATOM 977 N N . ASP A 1 124 ? -8.066 -3.509 15.778 1.00 98.19 124 ASP A N 1
ATOM 978 C CA . ASP A 1 124 ? -8.077 -4.758 15.019 1.00 98.19 124 ASP A CA 1
ATOM 979 C C . ASP A 1 124 ? -6.652 -5.307 14.840 1.00 98.19 124 ASP A C 1
ATOM 981 O O . ASP A 1 124 ? -5.736 -4.613 14.395 1.00 98.19 124 ASP A O 1
ATOM 985 N N . LYS A 1 125 ? -6.462 -6.582 15.183 1.00 97.56 125 LYS A N 1
ATOM 986 C CA . LYS A 1 125 ? -5.180 -7.296 15.083 1.00 97.56 125 LYS A CA 1
ATOM 987 C C . LYS A 1 125 ? -5.106 -8.218 13.872 1.00 97.56 125 LYS A C 1
ATOM 989 O O . LYS A 1 125 ? -4.141 -8.974 13.749 1.00 97.56 125 LYS A O 1
ATOM 994 N N . ASN A 1 126 ? -6.117 -8.209 13.008 1.00 97.62 126 ASN A N 1
ATOM 995 C CA . ASN A 1 126 ? -6.110 -9.043 11.824 1.00 97.62 126 ASN A CA 1
ATOM 996 C C . ASN A 1 126 ? -4.985 -8.625 1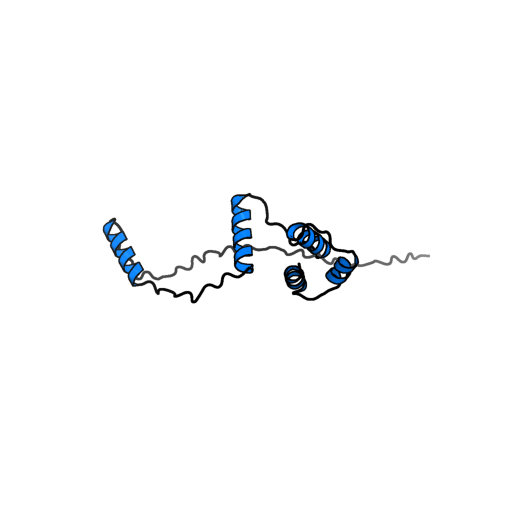0.869 1.00 97.62 126 ASN A C 1
ATOM 998 O O . ASN A 1 126 ? -4.821 -7.448 10.554 1.00 97.62 126 ASN A O 1
ATOM 1002 N N . SER A 1 127 ? -4.216 -9.600 10.382 1.00 96.12 127 SER A N 1
ATOM 1003 C CA . SER A 1 127 ? -3.113 -9.360 9.450 1.00 96.12 127 SER A CA 1
ATOM 1004 C C . SER A 1 127 ? -3.575 -8.811 8.098 1.00 96.12 127 SER A C 1
ATOM 1006 O O . SER A 1 127 ? -2.778 -8.202 7.394 1.00 96.12 127 SER A O 1
ATOM 1008 N N . ASP A 1 128 ? -4.842 -9.024 7.731 1.00 96.69 128 ASP A N 1
ATOM 1009 C CA . ASP A 1 128 ? -5.429 -8.572 6.463 1.00 96.69 128 ASP A CA 1
ATOM 1010 C C . ASP A 1 128 ? -6.299 -7.303 6.591 1.00 96.69 128 ASP A C 1
ATOM 1012 O O . ASP A 1 128 ? -6.872 -6.854 5.597 1.00 96.69 128 ASP A O 1
ATOM 1016 N N . LYS A 1 129 ? -6.372 -6.684 7.782 1.00 97.81 129 LYS A N 1
ATOM 1017 C CA . LYS A 1 129 ? -7.234 -5.517 8.070 1.00 97.81 129 LYS A CA 1
ATOM 1018 C C . LYS A 1 129 ? -7.067 -4.366 7.074 1.00 97.81 129 LYS A C 1
ATOM 1020 O O . LYS A 1 129 ? -8.037 -3.700 6.732 1.00 97.81 129 LYS A O 1
ATOM 1025 N N . ARG A 1 130 ? -5.837 -4.129 6.595 1.00 97.19 130 ARG A N 1
ATOM 1026 C CA . ARG A 1 130 ? -5.526 -3.060 5.632 1.00 97.19 130 ARG A CA 1
ATOM 1027 C C . ARG A 1 130 ? -6.144 -3.342 4.267 1.00 97.19 130 ARG A C 1
ATOM 1029 O O . ARG A 1 130 ? -6.685 -2.427 3.665 1.00 97.19 130 ARG A O 1
ATOM 1036 N N . SER A 1 131 ? -6.079 -4.589 3.804 1.00 95.94 131 SER A N 1
ATOM 1037 C CA . SER A 1 131 ? -6.697 -5.005 2.542 1.00 95.94 131 SER A CA 1
ATOM 1038 C C . SER A 1 131 ? -8.215 -4.920 2.627 1.00 95.94 131 SER A C 1
ATOM 1040 O O . SER A 1 131 ? -8.823 -4.315 1.758 1.00 95.94 131 SER A O 1
ATOM 1042 N N . LYS A 1 132 ? -8.805 -5.412 3.724 1.00 97.12 132 LYS A N 1
ATOM 1043 C CA . LYS A 1 132 ? -10.253 -5.314 3.957 1.00 97.12 132 LYS A CA 1
ATOM 1044 C C . LYS A 1 132 ? -10.750 -3.875 3.960 1.00 97.12 132 LYS A C 1
ATOM 1046 O O . LYS A 1 132 ? -11.721 -3.575 3.289 1.00 97.12 132 LYS A O 1
ATOM 1051 N N . LEU A 1 133 ? -10.046 -2.983 4.663 1.00 97.44 133 LEU A N 1
ATOM 1052 C CA . LEU A 1 133 ? -10.391 -1.564 4.657 1.00 97.44 133 LEU A CA 1
ATOM 1053 C C . LEU A 1 133 ? -10.365 -0.989 3.236 1.00 97.44 133 LEU A C 1
ATOM 1055 O O . LEU A 1 133 ? -11.254 -0.231 2.892 1.00 97.44 133 LEU A O 1
ATOM 1059 N N . ILE A 1 134 ? -9.360 -1.331 2.423 1.00 96.56 134 ILE A N 1
ATOM 1060 C CA . ILE A 1 134 ? -9.280 -0.862 1.031 1.00 96.56 134 ILE A CA 1
ATOM 1061 C C . ILE A 1 134 ? -10.458 -1.381 0.201 1.00 96.56 134 ILE A C 1
ATOM 1063 O O . ILE A 1 134 ? -10.991 -0.623 -0.599 1.00 96.56 134 ILE A O 1
ATOM 1067 N N . ASP A 1 135 ? -10.857 -2.640 0.387 1.00 96.31 135 ASP A N 1
ATOM 1068 C CA . ASP A 1 135 ? -11.987 -3.234 -0.336 1.00 96.31 135 ASP A CA 1
ATOM 1069 C C . ASP A 1 135 ? -13.339 -2.583 0.037 1.00 96.31 135 ASP A C 1
ATOM 1071 O O . ASP A 1 135 ? -14.276 -2.628 -0.761 1.00 96.31 135 ASP A O 1
ATOM 1075 N N . ASP A 1 136 ? -13.431 -1.970 1.224 1.00 94.62 136 ASP A N 1
ATOM 1076 C CA . ASP A 1 136 ? -14.635 -1.316 1.757 1.00 94.62 136 ASP A CA 1
ATOM 1077 C C . ASP A 1 136 ? -14.747 0.195 1.418 1.00 94.62 136 ASP A C 1
ATOM 1079 O O . ASP A 1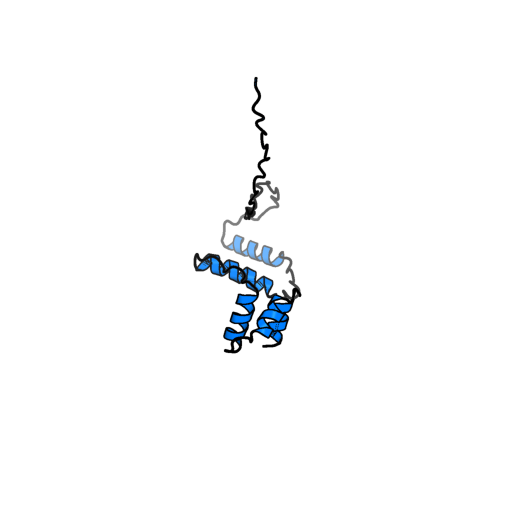 136 ? -15.786 0.798 1.707 1.00 94.62 136 ASP A O 1
ATOM 1083 N N . LEU A 1 137 ? -13.703 0.820 0.850 1.00 92.94 137 LEU A N 1
ATOM 1084 C CA . LEU A 1 137 ? -13.647 2.258 0.502 1.00 92.94 137 LEU A CA 1
ATOM 1085 C C . LEU A 1 137 ? -14.145 2.552 -0.921 1.00 92.94 137 LEU A C 1
ATOM 1087 O O . LEU A 1 137 ? -14.843 3.582 -1.076 1.00 92.94 137 LEU A O 1
#

Secondary structure (DSSP, 8-state):
---------------------------------------PPP--SHHHHHHHHHHHHHHS-----------HHHHHHHHHHHHHHHHSPPPPPPPPHHHHHHHHHHHHHS-PPPHHHHHHHHH---TTHHHHHHHT-

Sequence (137 aa):
MSVFRFLLALTVVVPVIHSSNVAVAQRKRQTGQSQVAKNLPDLKTPEDKMRFLEMIRYSFPAMRTRGAAYTSKDLDQALETYVSRATKTPFSELIDDETFIRRVSLDATGQIPDRDAILNFVADKNSDKRSKLIDDL

Foldseek 3Di:
DDDDDDDDPPDDDDDPPPDPPPPPPPVPPPPPPPPPPPDDDDPPDPVSVVVSVVVCVVPDDPPPPPDPPCDVVNVVVVCQVCCCVPPVDHDDDDDALLVLQQCLCCVVPVDGDDPVVSVVLNPDPDPCSSVVSNVVD

pLDDT: mean 75.42, std 22.82, range [35.0, 98.25]

Radius of gyration: 29.92 Å; chains: 1; bounding box: 54×41×104 Å